Protein AF-A0A2E1AVT0-F1 (afdb_monomer_lite)

Radius of gyration: 15.09 Å; chains: 1; bounding box: 41×35×38 Å

Sequence (133 aa):
MAEALGYSNHQVEEQSNYQGSCWYKVTHPGNFTVNYGISLEKWGDKNIVEDQIKSGLKNEMVDVSISKSGDTYIKRHPVQGFLLLLNTNYENPIKVSYSYLNTSGPKLTDSQKEEQKQNTYKIANYLIDHYKK

pLDDT: mean 87.45, std 7.55, range [53.31, 96.06]

Foldseek 3Di:
DCVLQVHDPVQWDFPDCPPQKTWIWGQDPVRFIKIKIKHWAPQVALVVLVVVVVVQVVDPLWDWDAAPVNFWIWTDDNPAAWIWTRGSVDGITIIIGMDRDDPPDDDDDPVRVVVSVVSSVSNVNCCCVVVVD

Secondary structure (DSSP, 8-state):
-HHHHT--GGGEEEEEEETTEEEEEEE-TTS-EEEEEEEE-----HHHHHHHHHHHHH-TTS-EEE-TTSS-EEEE-SSSSEEEEE-TT-SSPEEEEEE---TTSPPPPHHHHHHHHHHHHHHHHHHHHHH--

Structure (mmCIF, N/CA/C/O backbone):
data_AF-A0A2E1AVT0-F1
#
_entry.id   AF-A0A2E1AVT0-F1
#
loop_
_atom_site.group_PDB
_atom_site.id
_atom_site.type_symbol
_atom_site.label_atom_id
_atom_site.label_alt_id
_atom_site.label_comp_id
_atom_site.label_asym_id
_atom_site.label_entity_id
_atom_site.label_seq_id
_atom_site.pdbx_PDB_ins_code
_atom_site.Cartn_x
_atom_site.Cartn_y
_atom_site.Cartn_z
_atom_site.occupancy
_atom_site.B_iso_or_equiv
_atom_site.auth_seq_id
_atom_site.auth_comp_id
_atom_site.auth_asym_id
_atom_site.auth_atom_id
_atom_site.pdbx_PDB_model_num
ATOM 1 N N . MET A 1 1 ? 0.030 -11.465 -3.751 1.00 89.44 1 MET A N 1
ATOM 2 C CA . MET A 1 1 ? 0.730 -10.386 -4.492 1.00 89.44 1 MET A CA 1
ATOM 3 C C . MET A 1 1 ? 0.574 -10.537 -6.004 1.00 89.44 1 MET A C 1
ATOM 5 O O . MET A 1 1 ? 0.028 -9.628 -6.610 1.00 89.44 1 MET A O 1
ATOM 9 N N . ALA A 1 2 ? 0.984 -11.661 -6.609 1.00 92.12 2 ALA A N 1
ATOM 10 C CA . ALA A 1 2 ? 0.798 -11.903 -8.049 1.00 92.12 2 ALA A CA 1
ATOM 11 C C . ALA A 1 2 ? -0.669 -11.742 -8.493 1.00 92.12 2 ALA A C 1
ATOM 13 O O . ALA A 1 2 ? -0.947 -10.972 -9.405 1.00 92.12 2 ALA A O 1
ATOM 14 N N . GLU A 1 3 ? -1.604 -12.355 -7.760 1.00 93.06 3 GLU A N 1
ATOM 15 C CA . GLU A 1 3 ? -3.049 -12.215 -7.989 1.00 93.06 3 GLU A CA 1
ATOM 16 C C . GLU A 1 3 ? -3.528 -10.757 -7.914 1.00 93.06 3 GLU A C 1
ATOM 18 O O . GLU A 1 3 ? -4.148 -10.264 -8.850 1.00 93.06 3 GLU A O 1
ATOM 23 N N . ALA A 1 4 ? -3.157 -10.034 -6.850 1.00 92.31 4 ALA A N 1
ATOM 24 C CA . ALA A 1 4 ? -3.518 -8.626 -6.659 1.00 92.31 4 ALA A CA 1
ATOM 25 C C . ALA A 1 4 ? -3.080 -7.717 -7.823 1.00 92.31 4 ALA A C 1
ATOM 27 O O . ALA A 1 4 ? -3.711 -6.695 -8.088 1.00 92.31 4 ALA A O 1
ATOM 28 N N . LEU A 1 5 ? -1.989 -8.074 -8.505 1.00 92.75 5 LEU A N 1
ATOM 29 C CA . LEU A 1 5 ? -1.445 -7.326 -9.637 1.00 92.75 5 LEU A CA 1
ATOM 30 C C . LEU A 1 5 ? -1.860 -7.896 -11.001 1.00 92.75 5 LEU A C 1
ATOM 32 O O . LEU A 1 5 ? -1.617 -7.247 -12.017 1.00 92.75 5 LEU A O 1
ATOM 36 N N . GLY A 1 6 ? -2.487 -9.076 -11.041 1.00 92.44 6 GLY A N 1
ATOM 37 C CA . GLY A 1 6 ? -2.747 -9.811 -12.280 1.00 92.44 6 GLY A CA 1
ATOM 38 C C . GLY A 1 6 ? -1.463 -10.252 -12.991 1.00 92.44 6 GLY A C 1
ATOM 39 O O . GLY A 1 6 ? -1.427 -10.307 -14.218 1.00 92.44 6 GLY A O 1
ATOM 40 N N . TYR A 1 7 ? -0.387 -10.495 -12.239 1.00 92.44 7 TYR A N 1
ATOM 41 C CA . TYR A 1 7 ? 0.926 -10.875 -12.767 1.00 92.44 7 TYR A CA 1
ATOM 42 C C . TYR A 1 7 ? 1.154 -12.381 -12.666 1.00 92.44 7 TYR A C 1
ATOM 44 O O . TYR A 1 7 ? 0.516 -13.079 -11.879 1.00 92.44 7 TYR A O 1
ATOM 52 N N . SER A 1 8 ? 2.101 -12.883 -13.458 1.00 89.12 8 SER A N 1
ATOM 53 C CA . SER A 1 8 ? 2.549 -14.270 -13.336 1.00 89.12 8 SER A CA 1
ATOM 54 C C . SER A 1 8 ? 3.388 -14.469 -12.068 1.00 89.12 8 SER A C 1
ATOM 56 O O . SER A 1 8 ? 4.071 -13.552 -11.607 1.00 89.12 8 SER A O 1
ATOM 58 N N . ASN A 1 9 ? 3.399 -15.689 -11.523 1.00 87.44 9 ASN A N 1
ATOM 59 C CA . ASN A 1 9 ? 4.190 -16.007 -10.326 1.00 87.44 9 ASN A CA 1
ATOM 60 C C . ASN A 1 9 ? 5.699 -15.782 -10.527 1.00 87.44 9 ASN A C 1
ATOM 62 O O . ASN A 1 9 ? 6.395 -15.467 -9.574 1.00 87.44 9 ASN A O 1
ATOM 66 N N . HIS A 1 10 ? 6.211 -15.874 -11.758 1.00 89.94 10 HIS A N 1
ATOM 67 C CA . HIS A 1 10 ? 7.625 -15.614 -12.057 1.00 89.94 10 HIS A CA 1
ATOM 68 C C . HIS A 1 10 ? 8.027 -14.140 -11.911 1.00 89.94 10 HIS A C 1
ATOM 70 O O . HIS A 1 10 ? 9.212 -13.835 -11.828 1.00 89.94 10 HIS A O 1
ATOM 76 N N . GLN A 1 11 ? 7.058 -13.224 -11.881 1.00 91.06 11 GLN A N 1
ATOM 77 C CA . GLN A 1 11 ? 7.299 -11.792 -11.698 1.00 91.06 11 GLN A CA 1
ATOM 78 C C . GLN A 1 11 ? 7.286 -11.370 -10.228 1.00 91.06 11 GLN A C 1
ATOM 80 O O . GLN A 1 11 ? 7.515 -10.197 -9.940 1.00 91.06 11 GLN A O 1
ATOM 85 N N . VAL A 1 12 ? 6.976 -12.283 -9.306 1.00 92.88 12 VAL A N 1
ATOM 86 C CA . VAL A 1 12 ? 6.798 -11.978 -7.888 1.00 92.88 12 VAL A CA 1
ATOM 87 C C . VAL A 1 12 ? 7.618 -12.942 -7.049 1.00 92.88 12 VAL A C 1
ATOM 89 O O . VAL A 1 12 ? 7.391 -14.145 -7.054 1.00 92.88 12 VAL A O 1
ATOM 92 N N . GLU A 1 13 ? 8.533 -12.389 -6.269 1.00 93.69 13 GLU A N 1
ATOM 93 C CA . GLU A 1 13 ? 9.388 -13.123 -5.348 1.00 93.69 13 GLU A CA 1
ATOM 94 C C . GLU A 1 13 ? 9.042 -12.697 -3.913 1.00 93.69 13 GLU A C 1
ATOM 96 O O . GLU A 1 13 ? 9.225 -11.537 -3.537 1.00 93.69 13 GLU A O 1
ATOM 101 N N . GLU A 1 14 ? 8.517 -13.611 -3.094 1.00 93.19 14 GLU A N 1
ATOM 102 C CA . GLU A 1 14 ? 8.335 -13.359 -1.659 1.00 93.19 14 GLU A CA 1
ATOM 103 C C . GLU A 1 14 ? 9.704 -13.382 -0.969 1.00 93.19 14 GLU A C 1
ATOM 105 O O . GLU A 1 14 ? 10.414 -14.381 -1.007 1.00 93.19 14 GLU A O 1
ATOM 110 N N . GLN A 1 15 ? 10.094 -12.257 -0.372 1.00 90.69 15 GLN A N 1
ATOM 111 C CA . GLN A 1 15 ? 11.387 -12.096 0.298 1.00 90.69 15 GLN A CA 1
ATOM 112 C C . GLN A 1 15 ? 11.315 -12.489 1.773 1.00 90.69 15 GLN A C 1
ATOM 114 O O . GLN A 1 15 ? 12.275 -13.017 2.327 1.00 90.69 15 GLN A O 1
ATOM 119 N N . SER A 1 16 ? 10.202 -12.176 2.441 1.00 87.56 16 SER A N 1
ATOM 120 C CA . SER A 1 16 ? 10.003 -12.525 3.848 1.00 87.56 16 SER A CA 1
ATOM 121 C C . SER A 1 16 ? 8.538 -12.425 4.260 1.00 87.56 16 SER A C 1
ATOM 123 O O . SER A 1 16 ? 7.775 -11.638 3.699 1.00 87.56 16 SER A O 1
ATOM 125 N N . ASN A 1 17 ? 8.188 -13.181 5.298 1.00 82.94 17 ASN A N 1
ATOM 126 C CA . ASN A 1 17 ? 6.906 -13.116 5.991 1.00 82.94 17 ASN A CA 1
ATOM 127 C C . ASN A 1 17 ? 7.135 -13.277 7.502 1.00 82.94 17 ASN A C 1
ATOM 129 O O . ASN A 1 17 ? 6.798 -14.291 8.113 1.00 82.94 17 ASN A O 1
ATOM 133 N N . TYR A 1 18 ? 7.820 -12.302 8.099 1.00 74.38 18 TYR A N 1
ATOM 134 C CA . TYR A 1 18 ? 8.238 -12.361 9.498 1.00 74.38 18 TYR A CA 1
ATOM 135 C C . TYR A 1 18 ? 7.455 -11.355 10.344 1.00 74.38 18 TYR A C 1
ATOM 137 O O . TYR A 1 18 ? 7.308 -10.193 9.969 1.00 74.38 18 TYR A O 1
ATOM 145 N N . GLN A 1 19 ? 6.947 -11.807 11.496 1.00 71.69 19 GLN A N 1
ATOM 146 C CA . GLN A 1 19 ? 6.229 -10.984 12.486 1.00 71.69 19 GLN A CA 1
ATOM 147 C C . GLN A 1 19 ? 5.102 -10.105 11.904 1.00 71.69 19 GLN A C 1
ATOM 149 O O . GLN A 1 19 ? 4.926 -8.953 12.299 1.00 71.69 19 GLN A O 1
ATOM 154 N N . GLY A 1 20 ? 4.322 -10.643 10.962 1.00 75.00 20 GLY A N 1
ATOM 155 C CA . GLY A 1 20 ? 3.196 -9.918 10.361 1.00 75.00 20 GLY A CA 1
ATOM 156 C C . GLY A 1 20 ? 3.609 -8.828 9.368 1.00 75.00 20 GLY A C 1
ATOM 157 O O . GLY A 1 20 ? 2.789 -7.977 9.028 1.00 75.00 20 GLY A O 1
ATOM 158 N N . SER A 1 21 ? 4.865 -8.846 8.910 1.00 86.44 21 SER A N 1
ATOM 159 C CA . SER A 1 21 ? 5.349 -8.043 7.788 1.00 86.44 21 SER A CA 1
ATOM 160 C C . SER A 1 21 ? 5.700 -8.953 6.616 1.00 86.44 21 SER A C 1
ATOM 162 O O . SER A 1 21 ? 6.606 -9.782 6.712 1.00 86.44 21 SER A O 1
ATOM 164 N N . CYS A 1 22 ? 4.982 -8.788 5.510 1.00 93.00 22 CYS A N 1
ATOM 165 C CA . CYS A 1 22 ? 5.229 -9.497 4.261 1.00 93.00 22 CYS A CA 1
ATOM 166 C C . CYS A 1 22 ? 5.983 -8.586 3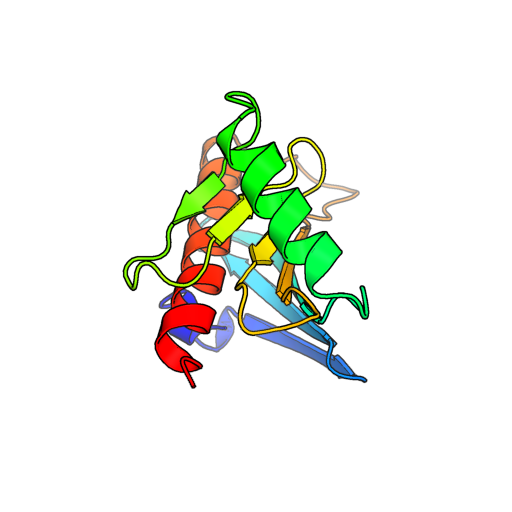.293 1.00 93.00 22 CYS A C 1
ATOM 168 O O . CYS A 1 22 ? 5.525 -7.476 3.020 1.00 93.00 22 CYS A O 1
ATOM 170 N N . TRP A 1 23 ? 7.088 -9.062 2.729 1.00 94.25 23 TRP A N 1
ATOM 171 C CA . TRP A 1 23 ? 7.864 -8.336 1.727 1.00 94.25 23 TRP A CA 1
ATOM 172 C C . TRP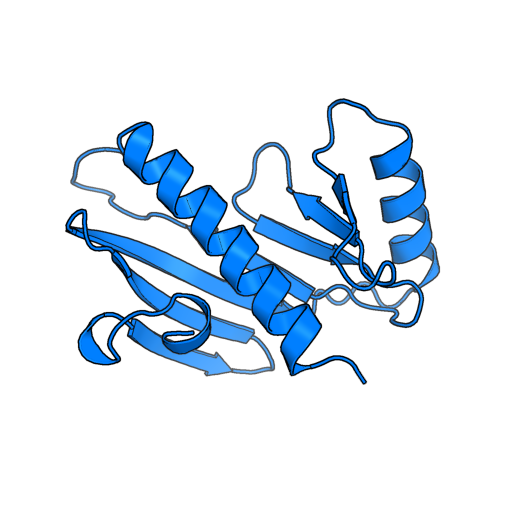 A 1 23 ? 7.919 -9.110 0.420 1.00 94.25 23 TRP A C 1
ATOM 174 O O . TRP A 1 23 ? 8.238 -10.296 0.401 1.00 94.25 23 TRP A O 1
ATOM 184 N N . TYR A 1 24 ? 7.659 -8.409 -0.676 1.00 94.94 24 TYR A N 1
ATOM 185 C CA . TYR A 1 24 ? 7.639 -8.959 -2.022 1.00 94.94 24 TYR A CA 1
ATOM 186 C C . TYR A 1 24 ? 8.493 -8.101 -2.937 1.00 94.94 24 TYR A C 1
ATOM 188 O O . TYR A 1 24 ? 8.357 -6.878 -2.961 1.00 94.94 24 TYR A O 1
ATOM 196 N N . LYS A 1 25 ? 9.322 -8.746 -3.740 1.00 94.19 25 LYS A N 1
ATOM 197 C CA . LYS A 1 25 ? 10.048 -8.131 -4.841 1.00 94.19 25 LYS A CA 1
ATOM 198 C C . LYS A 1 25 ? 9.293 -8.440 -6.129 1.00 94.19 25 LYS A C 1
ATOM 200 O O . LYS A 1 25 ? 9.022 -9.600 -6.425 1.00 94.19 25 LYS A O 1
ATOM 205 N N . VAL A 1 26 ? 8.903 -7.405 -6.866 1.00 94.31 26 VAL A N 1
ATOM 206 C CA . VAL A 1 26 ? 8.036 -7.532 -8.045 1.00 94.31 26 VAL A CA 1
ATOM 207 C C . VAL A 1 26 ? 8.713 -6.927 -9.263 1.00 94.31 26 VAL A C 1
ATOM 209 O O . VAL A 1 26 ? 9.060 -5.747 -9.250 1.00 94.31 26 VAL A O 1
ATOM 212 N N . THR A 1 27 ? 8.872 -7.718 -10.323 1.00 93.12 27 THR A N 1
ATOM 213 C CA . THR A 1 27 ? 9.392 -7.270 -11.619 1.00 93.12 27 THR A CA 1
ATOM 214 C C . THR A 1 27 ? 8.238 -6.929 -12.562 1.00 93.12 27 THR A C 1
ATOM 216 O O . THR A 1 27 ? 7.470 -7.787 -13.000 1.00 93.12 27 THR A O 1
ATOM 219 N N . HIS A 1 28 ? 8.120 -5.644 -12.878 1.00 89.75 28 HIS A N 1
ATOM 220 C CA . HIS A 1 28 ? 7.049 -5.080 -13.692 1.00 89.75 28 HIS A CA 1
ATOM 221 C C . HIS A 1 28 ? 7.286 -5.293 -15.198 1.00 89.75 28 HIS A C 1
ATOM 223 O O . HIS A 1 28 ? 8.439 -5.447 -15.611 1.00 89.75 28 HIS A O 1
ATOM 229 N N . PRO A 1 29 ? 6.236 -5.232 -16.046 1.00 86.69 29 PRO A N 1
ATOM 230 C CA . PRO A 1 29 ? 6.363 -5.352 -17.504 1.00 86.69 29 PRO A CA 1
ATOM 231 C C . PRO A 1 29 ? 7.365 -4.370 -18.131 1.00 86.69 29 PRO A C 1
ATOM 233 O O . PRO A 1 29 ? 8.050 -4.717 -19.087 1.00 86.69 29 PRO A O 1
ATOM 236 N N . GLY A 1 30 ? 7.522 -3.173 -17.551 1.00 82.75 30 GLY A N 1
ATOM 237 C CA . GLY A 1 30 ? 8.547 -2.192 -17.934 1.00 82.75 30 GLY A CA 1
ATOM 238 C C . GLY A 1 30 ? 9.979 -2.532 -17.490 1.00 82.75 30 GLY A C 1
ATOM 239 O O . GLY A 1 30 ? 10.818 -1.633 -17.446 1.00 82.75 30 GLY A O 1
ATOM 240 N N . ASN A 1 31 ? 10.240 -3.784 -17.100 1.00 84.88 31 ASN A N 1
ATOM 241 C CA . ASN A 1 31 ? 11.516 -4.326 -16.629 1.00 84.88 31 ASN A CA 1
ATOM 242 C C . ASN A 1 31 ? 12.177 -3.519 -15.495 1.00 84.88 31 ASN A C 1
ATOM 244 O O . ASN A 1 31 ? 13.391 -3.322 -15.460 1.00 84.88 31 ASN A O 1
ATOM 248 N N . PHE A 1 32 ? 11.369 -3.041 -14.551 1.00 89.56 32 PHE A N 1
ATOM 249 C CA . PHE A 1 32 ? 11.847 -2.437 -13.310 1.00 89.56 32 PHE A CA 1
ATOM 250 C C . PHE A 1 32 ? 11.323 -3.236 -12.123 1.00 89.56 32 PHE A C 1
ATOM 252 O O . PHE A 1 32 ? 10.253 -3.840 -12.187 1.00 89.56 32 PHE A O 1
ATOM 259 N N . THR A 1 33 ? 12.098 -3.259 -11.042 1.00 91.81 33 THR A N 1
ATOM 260 C CA . THR A 1 33 ? 11.768 -4.052 -9.858 1.00 91.81 33 THR A CA 1
ATOM 261 C C . THR A 1 33 ? 11.434 -3.153 -8.680 1.00 91.81 33 THR A C 1
ATOM 263 O O . THR A 1 33 ? 12.213 -2.267 -8.335 1.00 91.81 33 THR A O 1
ATOM 266 N N . VAL A 1 34 ? 10.283 -3.389 -8.055 1.00 93.62 34 VAL A N 1
ATOM 267 C CA . VAL A 1 34 ? 9.809 -2.664 -6.872 1.00 93.62 34 VAL A CA 1
ATOM 268 C C . VAL A 1 34 ? 9.702 -3.634 -5.704 1.00 93.62 34 VAL A C 1
ATOM 270 O O . VAL A 1 34 ? 9.211 -4.750 -5.859 1.00 93.62 34 VAL A O 1
ATOM 273 N N . ASN A 1 35 ? 10.139 -3.195 -4.527 1.00 94.00 35 ASN A N 1
ATOM 274 C CA . ASN A 1 35 ? 9.895 -3.908 -3.281 1.00 94.00 35 ASN A CA 1
ATOM 275 C C . ASN A 1 35 ? 8.625 -3.363 -2.637 1.00 94.00 35 ASN A C 1
ATOM 277 O O . ASN A 1 35 ? 8.548 -2.170 -2.342 1.00 94.00 35 ASN A O 1
ATOM 281 N N . TYR A 1 36 ? 7.660 -4.240 -2.400 1.00 95.62 36 TYR A N 1
ATOM 282 C CA . TYR A 1 36 ? 6.423 -3.953 -1.694 1.00 95.62 36 TYR A CA 1
ATOM 283 C C . TYR A 1 36 ? 6.459 -4.589 -0.306 1.00 95.62 36 TYR A C 1
ATOM 285 O O . TYR A 1 36 ? 6.785 -5.766 -0.175 1.00 95.62 36 TYR A O 1
ATOM 293 N N . GLY A 1 37 ? 6.100 -3.821 0.718 1.00 94.81 37 GLY A N 1
ATOM 294 C CA . GLY A 1 37 ? 5.978 -4.287 2.097 1.00 94.81 37 GLY A CA 1
ATOM 295 C C . GLY A 1 37 ? 4.553 -4.106 2.597 1.00 94.81 37 GLY A C 1
ATOM 296 O O . GLY A 1 37 ? 4.010 -3.009 2.477 1.00 94.81 37 GLY A O 1
ATOM 297 N N . ILE A 1 38 ? 3.960 -5.151 3.163 1.00 95.56 38 ILE A N 1
ATOM 298 C CA . ILE A 1 38 ? 2.638 -5.121 3.794 1.00 95.56 38 ILE A CA 1
ATOM 299 C C . ILE A 1 38 ? 2.832 -5.426 5.273 1.00 95.56 38 ILE A C 1
ATOM 301 O O . ILE A 1 38 ? 3.320 -6.502 5.614 1.00 95.56 38 ILE A O 1
ATOM 305 N N . SER A 1 39 ? 2.463 -4.493 6.143 1.00 94.12 39 SER A N 1
ATOM 306 C CA . SER A 1 39 ? 2.652 -4.633 7.588 1.00 94.12 39 SER A CA 1
ATOM 307 C C . SER A 1 39 ? 1.514 -3.997 8.374 1.00 94.12 39 SER A C 1
ATOM 309 O O . SER A 1 39 ? 0.866 -3.060 7.908 1.00 94.12 39 SER A O 1
ATOM 311 N N . LEU A 1 40 ? 1.298 -4.478 9.597 1.00 92.19 40 LEU A N 1
ATOM 312 C CA . LEU A 1 40 ? 0.428 -3.822 10.568 1.00 92.19 40 LEU A CA 1
ATOM 313 C C . LEU A 1 40 ? 1.200 -2.706 11.286 1.00 92.19 40 LEU A C 1
ATOM 315 O O . LEU A 1 40 ? 2.230 -2.966 11.910 1.00 92.19 40 LEU A O 1
ATOM 319 N N . GLU A 1 41 ? 0.708 -1.473 11.225 1.00 91.25 41 GLU A N 1
ATOM 320 C CA . GLU A 1 41 ? 1.271 -0.351 11.979 1.00 91.25 41 GLU A CA 1
ATOM 321 C C . GLU A 1 41 ? 0.677 -0.336 13.389 1.00 91.25 41 GLU A C 1
ATOM 323 O O . GLU A 1 41 ? -0.530 -0.195 13.570 1.00 91.25 41 GLU A O 1
ATOM 328 N N . LYS A 1 42 ? 1.529 -0.512 14.402 1.00 89.88 42 LYS A N 1
ATOM 329 C CA . LYS A 1 42 ? 1.113 -0.641 15.805 1.00 89.88 42 LYS A CA 1
ATOM 330 C C . LYS A 1 42 ? 0.875 0.729 16.431 1.00 89.88 42 LYS A C 1
ATOM 332 O O . LYS A 1 42 ? 1.755 1.264 17.099 1.00 89.88 42 LYS A O 1
ATOM 337 N N . TRP A 1 43 ? -0.297 1.300 16.191 1.00 90.94 43 TRP A N 1
ATOM 338 C CA . TRP A 1 43 ? -0.724 2.539 16.842 1.00 90.94 43 TRP A CA 1
ATOM 339 C C . TRP A 1 43 ? -1.341 2.266 18.211 1.00 90.94 43 TRP A C 1
ATOM 341 O O . TRP A 1 43 ? -1.086 3.017 19.145 1.00 90.94 43 TRP A O 1
ATOM 351 N N . GLY A 1 44 ? -2.089 1.166 18.348 1.00 82.31 44 GLY A N 1
ATOM 352 C CA . GLY A 1 44 ? -2.662 0.722 19.621 1.00 82.31 44 GLY A CA 1
ATOM 353 C C . GLY A 1 44 ? -3.768 1.624 20.174 1.00 82.31 44 GLY A C 1
ATOM 354 O O . GLY A 1 44 ? -4.154 1.457 21.325 1.00 82.31 44 GLY A O 1
ATOM 355 N N . ASP A 1 45 ? -4.266 2.572 19.377 1.00 87.06 45 ASP A N 1
ATOM 356 C CA . ASP A 1 45 ? -5.375 3.451 19.742 1.00 87.06 45 ASP A CA 1
ATOM 357 C C . ASP A 1 45 ? -6.205 3.797 18.498 1.00 87.06 45 ASP A C 1
ATOM 359 O O . ASP A 1 45 ? -5.757 4.483 17.573 1.00 87.06 45 ASP A O 1
ATOM 363 N N . LYS A 1 46 ? -7.456 3.334 18.502 1.00 86.88 46 LYS A N 1
ATOM 364 C CA . LYS A 1 46 ? -8.442 3.600 17.450 1.00 86.88 46 LYS A CA 1
ATOM 365 C C . LYS A 1 46 ? -8.723 5.096 17.262 1.00 86.88 46 LYS A C 1
ATOM 367 O O . LYS A 1 46 ? -9.010 5.508 16.138 1.00 86.88 46 LYS A O 1
ATOM 372 N N . ASN A 1 47 ? -8.595 5.924 18.299 1.00 90.94 47 ASN A N 1
ATOM 373 C CA . ASN A 1 47 ? -8.802 7.368 18.169 1.00 90.94 47 ASN A CA 1
ATOM 374 C C . ASN A 1 47 ? -7.785 7.994 17.206 1.00 90.94 47 ASN A C 1
ATOM 376 O O . ASN A 1 47 ? -8.136 8.883 16.433 1.00 90.94 47 ASN A O 1
ATOM 380 N N . ILE A 1 48 ? -6.556 7.465 17.162 1.00 91.06 48 ILE A N 1
ATOM 381 C CA . ILE A 1 48 ? -5.536 7.913 16.207 1.00 91.06 48 ILE A CA 1
ATOM 382 C C . ILE A 1 48 ? -5.988 7.608 14.772 1.00 91.06 48 ILE A C 1
ATOM 384 O O . ILE A 1 48 ? -5.823 8.443 13.883 1.00 91.06 48 ILE A O 1
ATOM 388 N N . VAL A 1 49 ? -6.602 6.445 14.528 1.00 90.50 49 VAL A N 1
ATOM 389 C CA . VAL A 1 49 ? -7.156 6.091 13.208 1.00 90.50 49 VAL A CA 1
ATOM 390 C C . VAL A 1 49 ? -8.248 7.078 12.797 1.00 90.50 49 VAL A C 1
ATOM 392 O O . VAL A 1 49 ? -8.198 7.623 11.692 1.00 90.50 49 VAL A O 1
ATOM 395 N N . GLU A 1 50 ? -9.195 7.362 13.689 1.00 90.31 50 GLU A N 1
ATOM 396 C CA . GLU A 1 50 ? -10.271 8.322 13.425 1.00 90.31 50 GLU A CA 1
ATOM 397 C C . GLU A 1 50 ? -9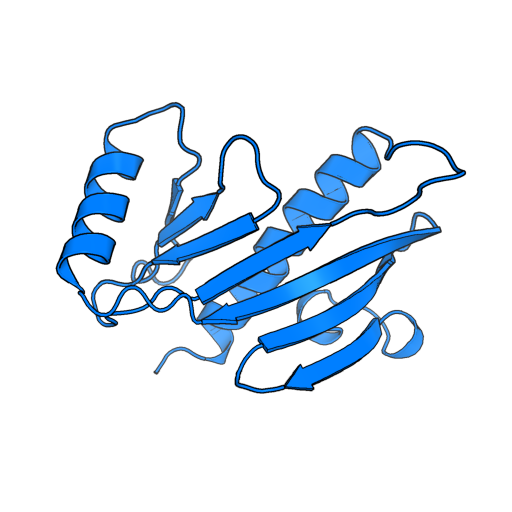.749 9.736 13.160 1.00 90.31 50 GLU A C 1
ATOM 399 O O . GLU A 1 50 ? -10.207 10.404 12.228 1.00 90.31 50 GLU A O 1
ATOM 404 N N . ASP A 1 51 ? -8.774 10.195 13.940 1.00 90.00 51 ASP A N 1
ATOM 405 C CA . ASP A 1 51 ? -8.181 1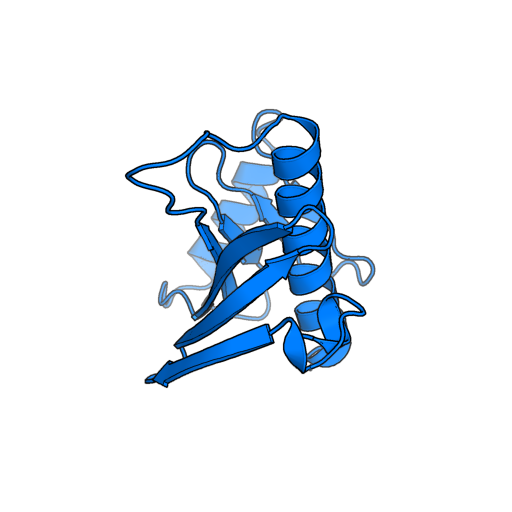1.519 13.781 1.00 90.00 51 ASP A CA 1
ATOM 406 C C . ASP A 1 51 ? -7.418 11.643 12.462 1.00 90.00 51 ASP A C 1
ATOM 408 O O . ASP A 1 51 ? -7.495 12.673 11.788 1.00 90.00 51 ASP A O 1
ATOM 412 N N . GLN A 1 52 ? -6.735 10.580 12.033 1.00 89.06 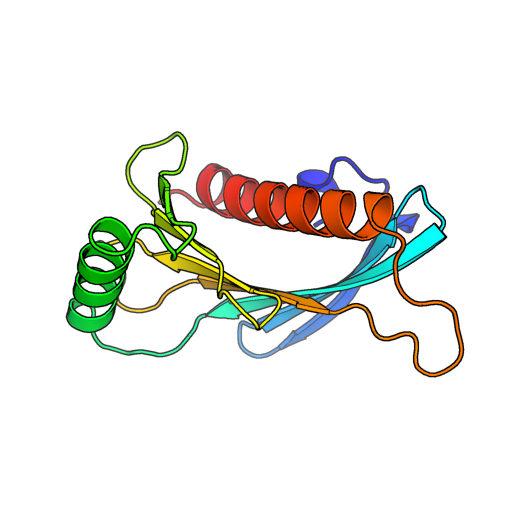52 GLN A N 1
ATOM 413 C CA . GLN A 1 52 ? -6.050 10.549 10.741 1.00 89.06 52 GLN A CA 1
ATOM 414 C C . GLN A 1 52 ? -7.029 10.591 9.565 1.00 89.06 52 GLN A C 1
ATOM 416 O O . GLN A 1 52 ? -6.736 11.270 8.575 1.00 89.06 52 GLN A O 1
ATOM 421 N N . ILE A 1 53 ? -8.187 9.933 9.685 1.00 87.81 53 ILE A N 1
ATOM 422 C CA . ILE A 1 53 ? -9.280 10.019 8.706 1.00 87.81 53 ILE A CA 1
ATOM 423 C C . ILE A 1 53 ? -9.835 11.449 8.670 1.00 87.81 53 ILE A C 1
ATOM 425 O O . ILE A 1 53 ? -9.842 12.079 7.612 1.00 87.81 53 ILE A O 1
ATOM 429 N N . LYS A 1 54 ? -10.234 12.004 9.824 1.00 87.94 54 LYS A N 1
ATOM 430 C CA . LYS A 1 54 ? -10.801 13.362 9.932 1.00 87.94 54 LYS A CA 1
ATOM 431 C C . LYS A 1 54 ? -9.837 14.429 9.409 1.00 87.94 54 LYS A C 1
ATOM 433 O O . LYS A 1 54 ? -10.263 15.357 8.729 1.00 87.94 54 LYS A O 1
ATOM 438 N N . SER A 1 55 ? -8.550 14.308 9.729 1.00 85.06 55 SER A N 1
ATOM 439 C CA . SER A 1 55 ? -7.501 15.224 9.270 1.00 85.06 55 SER A CA 1
ATOM 440 C C . SER A 1 55 ? -7.280 15.120 7.761 1.00 85.06 55 SER A C 1
ATOM 442 O O . SER A 1 55 ? -7.217 16.138 7.077 1.00 85.06 55 SER A O 1
ATOM 444 N N . GLY A 1 56 ? -7.234 13.895 7.228 1.00 81.06 56 GLY A N 1
ATOM 445 C CA . GLY A 1 56 ? -7.085 13.662 5.795 1.00 81.06 56 GLY A CA 1
ATOM 446 C C . GLY A 1 56 ? -8.244 14.231 4.974 1.00 81.06 56 GLY A C 1
ATOM 447 O O . GLY A 1 56 ? -8.003 14.903 3.983 1.00 81.06 56 GLY A O 1
ATOM 448 N N . LEU A 1 57 ? -9.487 14.063 5.435 1.00 80.00 57 LEU A N 1
ATOM 449 C CA . LEU A 1 57 ? -10.674 14.616 4.766 1.00 80.00 57 LEU A CA 1
ATOM 450 C C . LEU A 1 57 ? -10.739 16.152 4.776 1.00 80.00 57 LEU A C 1
ATOM 452 O O . LEU A 1 57 ? -11.417 16.739 3.939 1.00 80.00 57 LEU A O 1
ATOM 456 N N . LYS A 1 58 ? -10.065 16.812 5.725 1.00 82.00 58 LYS A N 1
ATOM 457 C CA . LYS A 1 58 ? -10.020 18.281 5.829 1.00 82.00 58 LYS A CA 1
ATOM 458 C C . LYS A 1 58 ? -8.876 18.910 5.039 1.00 82.00 58 LYS A C 1
ATOM 460 O O . LYS A 1 58 ? -8.855 20.128 4.887 1.00 82.00 58 LYS A O 1
ATOM 465 N N . ASN A 1 59 ? -7.902 18.116 4.601 1.00 75.69 59 ASN A N 1
ATOM 466 C CA . ASN A 1 59 ? -6.699 18.613 3.955 1.00 75.69 59 ASN A CA 1
ATOM 467 C C . ASN A 1 59 ? -6.659 18.153 2.497 1.00 75.69 59 ASN A C 1
ATOM 469 O O . ASN A 1 59 ? -6.286 17.020 2.213 1.00 75.69 59 ASN A O 1
ATOM 473 N N . GLU A 1 60 ? -6.972 19.066 1.578 1.00 67.62 60 GLU A N 1
ATOM 474 C CA . GLU A 1 60 ? -6.960 18.812 0.130 1.00 67.62 60 GLU A CA 1
ATOM 475 C C . GLU A 1 60 ? -5.586 18.369 -0.406 1.00 67.62 60 GLU A C 1
ATOM 477 O O . GLU A 1 60 ? -5.503 17.759 -1.468 1.00 67.62 60 GLU A O 1
ATOM 482 N N . MET A 1 61 ? -4.495 18.631 0.327 1.00 65.88 61 MET A N 1
ATOM 483 C CA . MET A 1 61 ? -3.149 18.173 -0.042 1.00 65.88 61 MET A CA 1
ATOM 484 C C . MET A 1 61 ? -2.886 16.706 0.327 1.00 65.88 61 MET A C 1
ATOM 486 O O . MET A 1 61 ? -1.843 16.157 -0.036 1.00 65.88 61 MET A O 1
ATOM 490 N N . VAL A 1 62 ? -3.788 16.067 1.076 1.00 70.94 62 VAL A N 1
ATOM 491 C CA . VAL A 1 62 ? -3.682 14.658 1.451 1.00 70.94 62 VAL A CA 1
ATOM 492 C C . VAL A 1 62 ? -4.567 13.844 0.519 1.00 70.94 62 VAL A C 1
ATOM 494 O O . VAL A 1 62 ? -5.788 13.938 0.549 1.00 70.94 62 VAL A O 1
ATOM 497 N N . ASP A 1 63 ? -3.932 12.996 -0.283 1.00 76.19 63 ASP A N 1
ATOM 498 C CA . ASP A 1 63 ? -4.621 12.030 -1.136 1.00 76.19 63 ASP A CA 1
ATOM 499 C C . ASP A 1 63 ? -5.263 10.947 -0.249 1.00 76.19 63 ASP A C 1
ATOM 501 O O . ASP A 1 63 ? -4.601 10.004 0.205 1.00 76.19 63 ASP A O 1
ATOM 505 N N . VAL A 1 64 ? -6.545 11.157 0.070 1.00 80.88 64 VAL A N 1
ATOM 506 C CA . VAL A 1 64 ? -7.419 10.205 0.756 1.00 80.88 64 VAL A CA 1
ATOM 507 C C . VAL A 1 64 ? -8.516 9.780 -0.204 1.00 80.88 64 VAL A C 1
ATOM 509 O O . VAL A 1 64 ? -9.294 10.598 -0.686 1.00 80.88 64 VAL A O 1
ATOM 512 N N . SER A 1 65 ? -8.614 8.478 -0.428 1.00 83.19 65 SER A N 1
ATOM 513 C CA . SER A 1 65 ? -9.724 7.870 -1.156 1.00 83.19 65 SER A CA 1
ATOM 514 C C . SER A 1 65 ? -10.480 6.911 -0.251 1.00 83.19 65 SER A C 1
ATOM 516 O O . SER A 1 65 ? -9.930 6.368 0.706 1.00 83.19 65 SER A O 1
ATOM 518 N N . ILE A 1 66 ? -11.759 6.711 -0.541 1.00 83.62 66 ILE A N 1
ATOM 519 C CA . ILE A 1 66 ? -12.568 5.701 0.132 1.00 83.62 66 ILE A CA 1
ATOM 520 C C . ILE A 1 66 ? -12.586 4.468 -0.770 1.00 83.62 66 ILE A C 1
ATOM 522 O O . ILE A 1 66 ? -12.780 4.572 -1.982 1.00 83.62 66 ILE A O 1
ATOM 526 N N . SER A 1 67 ? -12.340 3.300 -0.181 1.00 80.94 67 SER A N 1
ATOM 527 C CA . SER A 1 67 ? -12.475 2.015 -0.868 1.00 80.94 67 SER A CA 1
ATOM 528 C C . SER A 1 67 ? -13.891 1.812 -1.408 1.00 80.94 67 SER A C 1
ATOM 530 O O . SER A 1 67 ? -14.852 2.409 -0.926 1.00 80.94 67 SER A O 1
ATOM 532 N N . LYS A 1 68 ? -14.054 0.925 -2.395 1.00 73.00 68 LYS A N 1
ATOM 533 C CA . LYS A 1 68 ? -15.362 0.689 -3.032 1.00 73.00 68 LYS A CA 1
ATOM 534 C C . LYS A 1 68 ? -16.462 0.245 -2.060 1.00 73.00 68 LYS A C 1
ATOM 536 O O . LYS A 1 68 ? -17.629 0.488 -2.335 1.00 73.00 68 LYS A O 1
ATOM 541 N N . SER A 1 69 ? -16.112 -0.398 -0.945 1.00 73.06 69 SER A N 1
ATOM 542 C CA . SER A 1 69 ? -17.062 -0.769 0.118 1.00 73.06 69 SER A CA 1
ATOM 543 C C . SER A 1 69 ? -17.546 0.395 0.967 1.00 73.06 69 SER A C 1
ATOM 545 O O . SER A 1 69 ? -18.551 0.243 1.651 1.00 73.06 69 SER A O 1
ATOM 547 N N . GLY A 1 70 ? -16.832 1.520 0.983 1.00 79.75 70 GLY A N 1
ATOM 548 C CA . GLY A 1 70 ? -17.168 2.656 1.839 1.00 79.75 70 GLY A CA 1
ATOM 549 C C . GLY A 1 70 ? -16.640 2.576 3.278 1.00 79.75 70 GLY A C 1
ATOM 550 O O . GLY A 1 70 ? -16.820 3.529 4.026 1.00 79.75 70 GLY A O 1
ATOM 551 N N . ASP A 1 71 ? -15.991 1.481 3.681 1.00 84.69 71 ASP A N 1
ATOM 552 C CA . ASP A 1 71 ? -15.618 1.196 5.079 1.00 84.69 71 ASP A CA 1
ATOM 553 C C . ASP A 1 71 ? -14.142 1.465 5.415 1.00 84.69 71 ASP A C 1
ATOM 555 O O . ASP A 1 71 ? -13.782 1.669 6.575 1.00 84.69 71 ASP A O 1
ATOM 559 N N . THR A 1 72 ? -13.280 1.481 4.400 1.00 90.62 72 THR A N 1
ATOM 560 C CA . THR A 1 72 ? -11.837 1.668 4.558 1.00 90.62 72 THR A CA 1
ATOM 561 C C . THR A 1 72 ? -11.369 2.884 3.771 1.00 90.62 72 THR A C 1
ATOM 563 O O . THR A 1 72 ? -11.622 2.988 2.568 1.00 90.62 72 THR A O 1
ATOM 566 N N . TYR A 1 73 ? -10.652 3.780 4.442 1.00 91.31 73 TYR A N 1
ATOM 567 C CA . TYR A 1 73 ? -9.987 4.939 3.860 1.00 91.31 73 TYR A CA 1
ATOM 568 C C . TYR A 1 73 ? -8.559 4.565 3.468 1.00 91.31 73 TYR A C 1
ATOM 570 O O . TYR A 1 73 ? -7.809 4.003 4.262 1.00 91.31 73 TYR A O 1
ATOM 578 N N . ILE A 1 74 ? -8.164 4.903 2.249 1.00 92.69 74 ILE A N 1
ATOM 579 C CA . ILE A 1 74 ? -6.813 4.719 1.733 1.00 92.69 74 ILE A CA 1
ATOM 580 C C . ILE A 1 74 ? -6.148 6.089 1.727 1.00 92.69 74 ILE A C 1
ATOM 582 O O . ILE A 1 74 ? -6.500 6.952 0.924 1.00 92.69 74 ILE A O 1
ATOM 586 N N . LYS A 1 75 ? -5.192 6.291 2.632 1.00 91.62 75 LYS A N 1
ATOM 587 C CA . LYS A 1 75 ? -4.414 7.526 2.744 1.00 91.62 75 LYS A CA 1
ATOM 588 C C . LYS A 1 75 ? -3.018 7.310 2.190 1.00 91.62 75 LYS A C 1
ATOM 590 O O . LYS A 1 75 ? -2.271 6.475 2.699 1.00 91.62 75 LYS A O 1
ATOM 595 N N . ARG A 1 76 ? -2.623 8.103 1.201 1.00 89.50 76 ARG A N 1
ATOM 596 C CA . ARG A 1 76 ? -1.247 8.121 0.706 1.00 89.50 76 ARG A CA 1
ATOM 597 C C . ARG A 1 76 ? -0.395 9.085 1.519 1.00 89.50 76 ARG A C 1
ATOM 599 O O . ARG A 1 76 ? -0.804 10.207 1.813 1.00 89.50 76 ARG A O 1
ATOM 606 N N . HIS A 1 77 ? 0.820 8.669 1.858 1.00 86.75 77 HIS A N 1
ATOM 607 C CA . HIS A 1 77 ? 1.776 9.595 2.445 1.00 86.75 77 HIS A CA 1
ATOM 608 C C . HIS A 1 77 ? 2.324 10.546 1.357 1.00 86.75 77 HIS A C 1
ATOM 610 O O . HIS A 1 77 ? 2.729 10.078 0.293 1.00 86.75 77 HIS A O 1
ATOM 616 N N . PRO A 1 78 ? 2.381 11.872 1.591 1.00 76.06 78 PRO A N 1
ATOM 617 C CA . PRO A 1 78 ? 2.719 12.846 0.545 1.00 76.06 78 PRO A CA 1
ATOM 618 C C . PRO A 1 78 ? 4.156 12.713 0.018 1.00 76.06 78 PRO A C 1
ATOM 620 O O . PRO A 1 78 ? 4.409 12.946 -1.159 1.00 76.06 78 PRO A O 1
ATOM 623 N N . VAL A 1 79 ? 5.096 12.333 0.890 1.00 77.25 79 VAL A N 1
ATOM 624 C CA . VAL A 1 79 ? 6.534 12.244 0.558 1.00 77.25 79 VAL A CA 1
ATOM 625 C C . VAL A 1 79 ? 7.049 10.801 0.489 1.00 77.25 79 VAL A C 1
ATOM 627 O O . VAL A 1 79 ? 7.745 10.424 -0.447 1.00 77.25 79 VAL A O 1
ATOM 630 N N . GLN A 1 80 ? 6.731 9.985 1.493 1.00 82.56 80 GLN A N 1
ATOM 631 C CA . GLN A 1 80 ? 7.144 8.587 1.582 1.00 82.56 80 GLN A CA 1
ATOM 632 C C . GLN A 1 80 ? 6.288 7.668 0.698 1.00 82.56 80 GLN A C 1
ATOM 634 O O . GLN A 1 80 ? 5.090 7.881 0.521 1.00 82.56 80 GLN A O 1
ATOM 639 N N . GLY A 1 81 ? 6.907 6.611 0.172 1.00 88.44 81 GLY A N 1
ATOM 640 C CA . GLY A 1 81 ? 6.247 5.623 -0.677 1.00 88.44 81 GLY A CA 1
ATOM 641 C C . GLY A 1 81 ? 5.416 4.624 0.121 1.00 88.44 81 GLY A C 1
ATOM 642 O O . GLY A 1 81 ? 5.811 3.471 0.251 1.00 88.44 81 GLY A O 1
ATOM 643 N N . PHE A 1 82 ? 4.284 5.043 0.689 1.00 93.12 82 PHE A N 1
ATOM 644 C CA . PHE A 1 82 ? 3.328 4.105 1.279 1.00 93.12 82 PHE A CA 1
ATOM 645 C C . PHE A 1 82 ? 1.880 4.602 1.267 1.00 93.12 82 PHE A C 1
ATOM 647 O O . PHE A 1 82 ? 1.606 5.804 1.208 1.00 93.12 82 PHE A O 1
ATOM 654 N N . LEU A 1 83 ? 0.964 3.640 1.363 1.00 94.50 83 LEU A N 1
ATOM 655 C CA . LEU A 1 83 ? -0.450 3.833 1.664 1.00 94.50 83 LEU A CA 1
ATOM 656 C C . LEU A 1 83 ? -0.753 3.311 3.073 1.00 94.50 83 LEU A C 1
ATOM 658 O O . LEU A 1 83 ? -0.168 2.315 3.499 1.00 94.50 83 LEU A O 1
ATOM 662 N N . LEU A 1 84 ? -1.681 3.964 3.767 1.00 94.50 84 LEU A N 1
ATOM 663 C CA . LEU A 1 84 ? -2.322 3.469 4.983 1.00 94.50 84 LEU A CA 1
ATOM 664 C C . LEU A 1 84 ? -3.773 3.126 4.679 1.00 94.50 84 LEU A C 1
ATOM 666 O O . LEU A 1 84 ? -4.495 3.940 4.105 1.00 94.50 84 LEU A O 1
ATOM 670 N N . LEU A 1 85 ? -4.186 1.939 5.098 1.00 94.25 85 LEU A N 1
ATOM 671 C CA . LEU A 1 85 ? -5.565 1.482 5.078 1.00 94.25 85 LEU A CA 1
ATOM 672 C C . LEU A 1 85 ? -6.122 1.712 6.483 1.00 94.25 85 LEU A C 1
ATOM 674 O O . LEU A 1 85 ? -5.736 1.035 7.436 1.00 94.25 85 LEU A O 1
ATOM 678 N N . LEU A 1 86 ? -6.977 2.720 6.599 1.00 93.00 86 LEU A N 1
ATOM 679 C CA . LEU A 1 86 ? -7.559 3.213 7.838 1.00 93.00 86 LEU A CA 1
ATOM 680 C C . LEU A 1 86 ? -9.023 2.780 7.885 1.00 93.00 86 LEU A C 1
ATOM 682 O O . LEU A 1 86 ? -9.821 3.184 7.042 1.00 93.00 86 LEU A O 1
ATOM 686 N N . ASN A 1 87 ? -9.384 1.971 8.870 1.00 90.25 87 ASN A N 1
ATOM 687 C CA . ASN A 1 87 ? -10.756 1.528 9.071 1.00 90.25 87 ASN A CA 1
ATOM 688 C C . ASN A 1 87 ? -11.090 1.685 10.552 1.00 90.25 87 ASN A C 1
ATOM 690 O O . ASN A 1 87 ? -10.345 1.233 11.419 1.00 90.25 87 ASN A O 1
ATOM 694 N N . THR A 1 88 ? -12.203 2.358 10.835 1.00 89.44 88 THR A N 1
ATOM 695 C CA . THR A 1 88 ? -12.604 2.725 12.196 1.00 89.44 88 THR A CA 1
ATOM 696 C C . THR A 1 88 ? -12.954 1.519 13.061 1.00 89.44 88 THR A C 1
ATOM 698 O O . THR A 1 88 ? -13.140 1.670 14.259 1.00 89.44 88 THR A O 1
ATOM 701 N N . ASN A 1 89 ? -13.060 0.314 12.509 1.00 89.50 89 ASN A N 1
ATOM 702 C CA . ASN A 1 89 ? -13.296 -0.902 13.285 1.00 89.50 89 ASN A CA 1
ATOM 703 C C . ASN A 1 89 ? -12.008 -1.499 13.871 1.00 89.50 89 ASN A C 1
ATOM 705 O O . ASN A 1 89 ? -12.098 -2.391 14.711 1.00 89.50 89 ASN A O 1
ATOM 709 N N . TYR A 1 90 ? -10.829 -0.998 13.485 1.00 88.62 90 TYR A N 1
ATOM 710 C CA . TYR A 1 90 ? -9.541 -1.514 13.948 1.00 88.62 90 TYR A CA 1
ATOM 711 C C . TYR A 1 90 ? -8.663 -0.408 14.545 1.00 88.62 90 TYR A C 1
ATOM 713 O O . TYR A 1 90 ? -8.671 0.737 14.102 1.00 88.62 90 TYR A O 1
ATOM 721 N N . GLU A 1 91 ? -7.865 -0.772 15.547 1.00 91.25 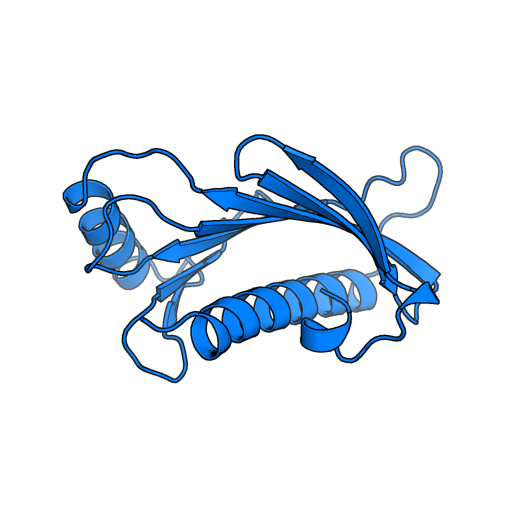91 GLU A N 1
ATOM 722 C CA . GLU A 1 91 ? -6.947 0.142 16.250 1.00 91.25 91 GLU A CA 1
ATOM 723 C C . GLU A 1 91 ? -5.650 0.415 15.477 1.00 91.25 91 GLU A C 1
ATOM 725 O O . GLU A 1 91 ? -4.930 1.366 15.770 1.00 91.25 91 GLU A O 1
ATOM 730 N N . ASN A 1 92 ? -5.330 -0.442 14.508 1.00 91.81 92 ASN A N 1
ATOM 731 C CA . ASN A 1 92 ? -4.050 -0.461 13.816 1.00 91.81 92 ASN A CA 1
ATOM 732 C C . ASN A 1 92 ? -4.279 -0.446 12.301 1.00 91.81 92 ASN A C 1
ATOM 734 O O . ASN A 1 92 ? -4.961 -1.342 11.792 1.00 91.81 92 ASN A O 1
ATOM 738 N N . PRO A 1 93 ? -3.714 0.520 11.557 1.00 93.00 93 PRO A N 1
ATOM 739 C CA . PRO A 1 93 ? -3.804 0.503 10.109 1.00 93.00 93 PRO A CA 1
ATOM 740 C C . PRO A 1 93 ? -2.907 -0.562 9.484 1.00 93.00 93 PRO A C 1
ATOM 742 O O . PRO A 1 93 ? -1.845 -0.910 10.004 1.00 93.00 93 PRO A O 1
ATOM 745 N N . ILE A 1 94 ? -3.295 -1.011 8.292 1.00 94.00 94 ILE A N 1
ATOM 746 C CA . ILE A 1 94 ? -2.399 -1.766 7.413 1.00 94.00 94 ILE A CA 1
ATOM 747 C C . ILE A 1 94 ? -1.617 -0.765 6.567 1.00 94.00 94 ILE A C 1
ATOM 749 O O . ILE A 1 94 ? -2.196 0.119 5.934 1.00 94.00 94 ILE A O 1
ATOM 753 N N . LYS A 1 95 ? -0.297 -0.917 6.522 1.00 95.06 95 LYS A N 1
ATOM 754 C CA . LYS A 1 95 ? 0.588 -0.136 5.665 1.00 95.06 95 LYS A CA 1
ATOM 755 C C . LYS A 1 95 ? 1.024 -0.957 4.470 1.00 95.06 95 LYS A C 1
ATOM 757 O O . LYS A 1 95 ? 1.561 -2.050 4.621 1.00 95.06 95 LYS A O 1
ATOM 762 N N . VAL A 1 96 ? 0.849 -0.377 3.289 1.00 96.06 96 VAL A N 1
ATOM 763 C CA . VAL A 1 96 ? 1.389 -0.889 2.029 1.00 96.06 96 VAL A CA 1
ATOM 764 C C . VAL A 1 96 ? 2.505 0.050 1.599 1.00 96.06 96 VAL A C 1
ATOM 766 O O . VAL A 1 96 ? 2.258 1.112 1.029 1.00 96.06 96 VAL A O 1
ATOM 769 N N . SER A 1 97 ? 3.738 -0.312 1.924 1.00 94.62 97 SER A N 1
ATOM 770 C CA . SER A 1 97 ? 4.937 0.417 1.520 1.00 94.62 97 SER A CA 1
ATOM 771 C C . SER A 1 97 ? 5.458 -0.073 0.177 1.00 94.62 97 SER A C 1
ATOM 773 O O . SER A 1 97 ? 5.285 -1.233 -0.191 1.00 94.62 97 SER A O 1
ATOM 775 N N . TYR A 1 98 ? 6.095 0.822 -0.561 1.00 93.38 98 TYR A N 1
ATOM 776 C CA . TYR A 1 98 ? 6.754 0.520 -1.813 1.00 93.38 98 TYR A CA 1
ATOM 777 C C . TYR A 1 98 ? 8.067 1.291 -1.903 1.00 93.38 98 TYR A C 1
ATOM 779 O O . TYR A 1 98 ? 8.158 2.467 -1.547 1.00 93.38 98 TYR A O 1
ATOM 787 N N . SER A 1 99 ? 9.102 0.628 -2.400 1.00 90.44 99 SER A N 1
ATOM 788 C CA . SER A 1 99 ? 10.382 1.264 -2.676 1.00 90.44 99 SER A CA 1
ATOM 789 C C . SER A 1 99 ? 10.965 0.745 -3.979 1.00 90.44 99 SER A C 1
ATOM 791 O O . SER A 1 99 ? 10.936 -0.446 -4.284 1.00 90.44 99 SER A O 1
ATOM 793 N N . TYR A 1 100 ? 11.497 1.673 -4.762 1.00 86.94 100 TYR A N 1
ATOM 794 C CA . TYR A 1 100 ? 12.357 1.360 -5.889 1.00 86.94 100 TYR A CA 1
ATOM 795 C C . TYR A 1 100 ? 13.785 1.674 -5.460 1.00 86.94 100 TYR A C 1
ATOM 797 O O . TYR A 1 100 ? 14.141 2.844 -5.309 1.00 86.94 100 TYR A O 1
ATOM 805 N N . LEU A 1 101 ? 14.583 0.633 -5.223 1.00 71.56 101 LEU A N 1
ATOM 806 C CA . LEU A 1 101 ? 15.996 0.783 -4.906 1.00 71.56 101 LEU A CA 1
ATOM 807 C C . LEU A 1 101 ? 16.816 0.352 -6.121 1.00 71.56 101 LEU A C 1
ATOM 809 O O . LEU A 1 101 ? 17.043 -0.832 -6.343 1.00 71.56 101 LEU A O 1
ATOM 813 N N . ASN A 1 102 ? 17.257 1.333 -6.903 1.00 76.31 102 ASN A N 1
ATOM 814 C CA . ASN A 1 102 ? 18.246 1.135 -7.954 1.00 76.31 102 ASN A CA 1
ATOM 815 C C . ASN A 1 102 ? 19.401 2.111 -7.726 1.00 76.31 102 ASN A C 1
ATOM 817 O O . ASN A 1 102 ? 19.409 3.222 -8.250 1.00 76.31 102 ASN A O 1
ATOM 821 N N . THR A 1 103 ? 20.346 1.715 -6.873 1.00 70.56 103 THR A N 1
ATOM 822 C CA . THR A 1 103 ? 21.468 2.563 -6.434 1.00 70.56 103 THR A CA 1
ATOM 823 C C . THR A 1 103 ? 22.462 2.885 -7.546 1.00 70.56 103 THR A C 1
ATOM 825 O O . THR A 1 103 ? 23.225 3.836 -7.414 1.00 70.56 103 THR A O 1
ATOM 828 N N . SER A 1 104 ? 22.467 2.105 -8.628 1.00 78.00 104 SER A N 1
ATOM 829 C CA . SER A 1 104 ? 23.479 2.180 -9.691 1.00 78.00 104 SER A CA 1
ATOM 830 C C . SER A 1 104 ? 22.881 2.363 -11.089 1.00 78.00 104 SER A C 1
ATOM 832 O O . SER A 1 104 ? 23.613 2.324 -12.073 1.00 78.00 104 SER A O 1
ATOM 834 N N . GLY A 1 105 ? 21.565 2.551 -11.195 1.00 76.88 105 GLY A N 1
ATOM 835 C CA . GLY A 1 105 ? 20.855 2.623 -12.468 1.00 76.88 105 GLY A CA 1
ATOM 836 C C . GLY A 1 105 ? 19.909 3.818 -12.569 1.00 76.88 105 GLY A C 1
ATOM 837 O O . GLY A 1 105 ? 19.885 4.690 -11.695 1.00 76.88 105 GLY A O 1
ATOM 838 N N . PRO A 1 106 ? 19.134 3.900 -13.663 1.00 85.06 106 PRO A N 1
ATOM 839 C CA . PRO A 1 106 ? 18.258 5.032 -13.899 1.00 85.06 106 PRO A CA 1
ATOM 840 C C . PRO A 1 106 ? 17.147 5.106 -12.846 1.00 85.06 106 PRO A C 1
ATOM 842 O O . PRO A 1 106 ? 16.607 4.096 -12.375 1.00 85.06 106 PRO A O 1
ATOM 845 N N . LYS A 1 107 ? 16.772 6.344 -12.511 1.00 88.69 107 LYS A N 1
ATOM 846 C CA . LYS A 1 107 ? 15.527 6.622 -11.789 1.00 88.69 107 LYS A CA 1
ATOM 847 C C . LYS A 1 107 ? 14.342 6.128 -12.620 1.00 88.69 107 LYS A C 1
ATOM 849 O O . LYS A 1 107 ? 14.425 6.071 -13.845 1.00 88.69 107 LYS A O 1
ATOM 854 N N . LEU A 1 108 ? 13.230 5.829 -11.950 1.00 89.25 108 LEU A N 1
ATOM 855 C CA . LEU A 1 108 ? 11.978 5.541 -12.644 1.00 89.25 108 LEU A CA 1
ATOM 856 C C . LEU A 1 108 ? 11.596 6.710 -13.556 1.00 89.25 108 LEU A C 1
ATOM 858 O O . LEU A 1 108 ? 11.640 7.875 -13.144 1.00 89.25 108 LEU A O 1
ATOM 862 N N . THR A 1 109 ? 11.180 6.377 -14.771 1.00 92.06 109 THR A N 1
ATOM 863 C CA . THR A 1 109 ? 10.468 7.301 -15.658 1.00 92.06 109 THR A CA 1
ATOM 864 C C . THR A 1 109 ? 9.119 7.677 -15.046 1.00 92.06 109 THR A C 1
ATOM 866 O O . THR A 1 109 ? 8.605 6.976 -14.172 1.00 92.06 109 THR A O 1
ATOM 869 N N . ASP A 1 110 ? 8.505 8.766 -15.505 1.00 91.81 110 ASP A N 1
ATOM 870 C CA . ASP A 1 110 ? 7.209 9.189 -14.960 1.00 91.81 110 ASP A CA 1
ATOM 871 C C . ASP A 1 110 ? 6.099 8.161 -15.218 1.00 91.81 110 ASP A C 1
ATOM 873 O O . ASP A 1 110 ? 5.274 7.921 -14.339 1.00 91.81 110 ASP A O 1
ATOM 877 N N . SER A 1 111 ? 6.149 7.457 -16.355 1.00 92.00 111 SER A N 1
ATOM 878 C CA . SER A 1 111 ? 5.248 6.332 -16.632 1.00 92.00 111 SER A CA 1
ATOM 879 C C . SER A 1 111 ? 5.431 5.189 -15.628 1.00 92.00 111 SER A C 1
ATOM 881 O O . SER A 1 111 ? 4.444 4.687 -15.098 1.00 92.00 111 SER A O 1
ATOM 883 N N . GLN A 1 112 ? 6.672 4.824 -15.288 1.00 92.50 112 GLN A N 1
ATOM 884 C CA . GLN A 1 112 ? 6.937 3.778 -14.293 1.00 92.50 112 GLN A CA 1
ATOM 885 C C . GLN A 1 112 ? 6.552 4.209 -12.869 1.00 92.50 112 GLN A C 1
ATOM 887 O O . GLN A 1 112 ? 6.097 3.382 -12.082 1.00 92.50 112 GLN A O 1
ATOM 892 N N . LYS A 1 113 ? 6.703 5.495 -12.518 1.00 90.56 113 LYS A N 1
ATOM 893 C CA . LYS A 1 113 ? 6.216 6.029 -11.231 1.00 90.56 113 LYS A CA 1
ATOM 894 C C . LYS A 1 113 ? 4.695 5.950 -11.134 1.00 90.56 113 LYS A C 1
ATOM 896 O O . LYS A 1 113 ? 4.175 5.584 -10.081 1.00 90.56 113 LYS A O 1
ATOM 901 N N . GLU A 1 114 ? 3.989 6.290 -12.209 1.00 89.94 114 GLU A N 1
ATOM 902 C CA . GLU A 1 114 ? 2.531 6.190 -12.247 1.00 89.94 114 GLU A CA 1
ATOM 903 C C . GLU A 1 114 ? 2.079 4.725 -12.206 1.00 89.94 114 GLU A C 1
ATOM 905 O O . GLU A 1 114 ? 1.184 4.387 -11.435 1.00 89.94 114 GLU A O 1
ATOM 910 N N . GLU A 1 115 ? 2.757 3.826 -12.926 1.00 91.81 115 GLU A N 1
ATOM 911 C CA . GLU A 1 115 ? 2.492 2.386 -12.850 1.00 91.81 115 GLU A CA 1
ATOM 912 C C . GLU A 1 115 ? 2.707 1.851 -11.425 1.00 91.81 115 GLU A C 1
ATOM 914 O O . GLU A 1 115 ? 1.852 1.149 -10.882 1.00 91.81 115 GLU A O 1
ATOM 919 N N . GLN A 1 116 ? 3.816 2.228 -10.777 1.00 91.44 116 GLN A N 1
ATOM 920 C CA . GLN A 1 116 ? 4.093 1.882 -9.384 1.00 91.44 116 GLN A CA 1
ATOM 921 C C . GLN A 1 116 ? 2.970 2.370 -8.465 1.00 91.44 116 GLN A C 1
ATOM 923 O O . GLN A 1 116 ? 2.468 1.583 -7.663 1.00 91.44 116 GLN A O 1
ATOM 928 N N . LYS A 1 117 ? 2.551 3.637 -8.598 1.00 89.81 117 LYS A N 1
ATOM 929 C CA . LYS A 1 117 ? 1.455 4.229 -7.818 1.00 89.81 117 LYS A CA 1
ATOM 930 C C . LYS A 1 117 ? 0.161 3.433 -8.001 1.00 89.81 117 LYS A C 1
ATOM 932 O O . LYS A 1 117 ? -0.435 3.013 -7.011 1.00 89.81 117 LYS A O 1
ATOM 937 N N . GLN A 1 118 ? -0.260 3.198 -9.242 1.00 90.75 118 GLN A N 1
ATOM 938 C CA . GLN A 1 118 ? -1.485 2.457 -9.551 1.00 90.75 118 GLN A CA 1
ATOM 939 C C . GLN A 1 118 ? -1.440 1.030 -9.004 1.00 90.75 118 GLN A C 1
ATOM 941 O O . GLN A 1 118 ? -2.418 0.558 -8.427 1.00 90.75 118 GLN A O 1
ATOM 946 N N . ASN A 1 119 ? -0.299 0.354 -9.120 1.00 92.69 119 ASN A N 1
ATOM 947 C CA . ASN A 1 119 ? -0.123 -0.997 -8.602 1.00 92.69 119 ASN A CA 1
ATOM 948 C C . ASN A 1 119 ? -0.171 -1.045 -7.068 1.00 92.69 119 ASN A C 1
ATOM 950 O O . ASN A 1 119 ? -0.797 -1.951 -6.521 1.00 92.69 119 ASN A O 1
ATOM 954 N N . THR A 1 120 ? 0.363 -0.044 -6.360 1.00 92.69 120 THR A N 1
ATOM 955 C CA . THR A 1 120 ? 0.181 0.062 -4.901 1.00 92.69 120 THR A CA 1
ATOM 956 C C . THR A 1 120 ? -1.301 0.181 -4.529 1.00 92.69 120 THR A C 1
ATOM 958 O O . THR A 1 120 ? -1.758 -0.485 -3.600 1.00 92.69 120 THR A O 1
ATOM 961 N N . TYR A 1 121 ? -2.080 0.967 -5.280 1.00 91.62 121 TYR A N 1
ATOM 962 C CA . TYR A 1 121 ? -3.530 1.062 -5.077 1.00 91.62 121 TYR A CA 1
ATOM 963 C C . TYR A 1 121 ? -4.266 -0.244 -5.416 1.00 91.62 121 TYR A C 1
ATOM 965 O O . TYR A 1 121 ? -5.215 -0.594 -4.716 1.00 91.62 121 TYR A O 1
ATOM 973 N N . LYS A 1 122 ? -3.843 -1.000 -6.439 1.00 92.38 122 LYS A N 1
ATOM 974 C CA . LYS A 1 122 ? -4.402 -2.337 -6.723 1.00 92.38 122 LYS A CA 1
ATOM 975 C C . LYS A 1 122 ? -4.165 -3.298 -5.561 1.00 92.38 122 LYS A C 1
ATOM 977 O O . LYS A 1 122 ? -5.104 -3.960 -5.134 1.00 92.38 122 LYS A O 1
ATOM 982 N N . ILE A 1 123 ? -2.952 -3.311 -5.002 1.00 93.88 123 ILE A N 1
ATOM 983 C CA . ILE A 1 123 ? -2.616 -4.118 -3.819 1.00 93.88 123 ILE A CA 1
ATOM 984 C C . ILE A 1 123 ? -3.508 -3.725 -2.638 1.00 93.88 123 ILE A C 1
ATOM 986 O O . ILE A 1 123 ? -4.114 -4.597 -2.023 1.00 93.88 123 ILE A O 1
ATOM 990 N N . ALA A 1 124 ? -3.631 -2.427 -2.345 1.00 92.62 124 ALA A N 1
ATOM 991 C CA . ALA A 1 124 ? -4.477 -1.943 -1.256 1.00 92.62 124 ALA A CA 1
ATOM 992 C C . ALA A 1 124 ? -5.942 -2.375 -1.424 1.00 92.62 124 ALA A C 1
ATOM 994 O O . ALA A 1 124 ? -6.525 -2.931 -0.498 1.00 92.62 124 ALA A O 1
ATOM 995 N N . ASN A 1 125 ? -6.523 -2.177 -2.610 1.00 90.69 125 ASN A N 1
ATOM 996 C CA . ASN A 1 125 ? -7.906 -2.575 -2.875 1.00 90.69 125 ASN A CA 1
ATOM 997 C C . ASN A 1 125 ? -8.096 -4.093 -2.812 1.00 90.69 125 ASN A C 1
ATOM 999 O O . ASN A 1 125 ? -9.073 -4.546 -2.231 1.00 90.69 125 ASN A O 1
ATOM 1003 N N . TYR A 1 126 ? -7.147 -4.876 -3.333 1.00 91.81 126 TYR A N 1
ATOM 1004 C CA . TYR A 1 126 ? -7.185 -6.330 -3.207 1.00 91.81 126 TYR A CA 1
ATOM 1005 C C . TYR A 1 126 ? -7.213 -6.765 -1.738 1.00 91.81 126 TYR A C 1
ATOM 1007 O O . TYR A 1 126 ? -8.021 -7.610 -1.371 1.00 91.81 126 TYR A O 1
ATOM 1015 N N . LEU A 1 127 ? -6.370 -6.176 -0.881 1.00 90.62 127 LEU A N 1
ATOM 1016 C CA . LEU A 1 127 ? -6.359 -6.500 0.549 1.00 90.62 127 LEU A CA 1
ATOM 1017 C C . LEU A 1 127 ? -7.703 -6.183 1.212 1.00 90.62 127 LEU A C 1
ATOM 1019 O O . LEU A 1 127 ? -8.208 -6.994 1.981 1.00 90.62 127 LEU A O 1
ATOM 1023 N N . ILE A 1 128 ? -8.283 -5.026 0.890 1.00 89.50 128 ILE A N 1
ATOM 1024 C CA . ILE A 1 128 ? -9.589 -4.612 1.410 1.00 89.50 128 ILE A CA 1
ATOM 1025 C C . ILE A 1 128 ? -10.675 -5.584 0.946 1.00 89.50 128 ILE A C 1
ATOM 1027 O O . ILE A 1 128 ? -11.448 -6.070 1.760 1.00 89.50 128 ILE A O 1
ATOM 1031 N N . ASP A 1 129 ? -10.732 -5.902 -0.344 1.00 87.44 129 ASP A N 1
ATOM 1032 C CA . ASP A 1 129 ? -11.793 -6.744 -0.895 1.00 87.44 129 ASP A CA 1
ATOM 1033 C C . ASP A 1 129 ? -11.675 -8.208 -0.459 1.00 87.44 129 ASP A C 1
ATOM 1035 O O . ASP A 1 129 ? -12.684 -8.840 -0.155 1.00 87.44 129 ASP A O 1
ATOM 1039 N N . HIS A 1 130 ? -10.455 -8.739 -0.387 1.00 86.94 130 HIS A N 1
ATOM 1040 C CA . HIS A 1 130 ? -10.213 -10.152 -0.108 1.00 86.94 130 HIS A CA 1
ATOM 1041 C C . HIS A 1 130 ? -10.234 -10.488 1.391 1.00 86.94 130 HIS A C 1
ATOM 1043 O O . HIS A 1 130 ? -10.525 -11.624 1.762 1.00 86.94 130 HIS A O 1
ATOM 1049 N N . TYR A 1 131 ? -9.936 -9.517 2.261 1.00 80.06 131 TYR A N 1
ATOM 1050 C CA . TYR A 1 131 ? -9.860 -9.728 3.712 1.00 80.06 131 TYR A CA 1
ATOM 1051 C C . TYR A 1 131 ? -10.875 -8.909 4.516 1.00 80.06 131 TYR A C 1
ATOM 1053 O O . TYR A 1 131 ? -10.742 -8.825 5.736 1.00 80.06 131 TYR A O 1
ATOM 1061 N N . LYS A 1 132 ? -11.911 -8.366 3.861 1.00 66.31 132 LYS A N 1
ATOM 1062 C CA . LYS A 1 132 ? -13.129 -7.861 4.515 1.00 66.31 132 LYS A CA 1
ATOM 1063 C C . LYS A 1 132 ? -13.668 -8.910 5.485 1.00 66.31 132 LYS A C 1
ATOM 1065 O O . LYS A 1 132 ? -14.201 -9.935 5.061 1.00 66.31 132 LYS A O 1
ATOM 1070 N N . LYS A 1 133 ? -13.514 -8.662 6.780 1.00 53.31 133 LYS A N 1
ATOM 1071 C CA . LYS A 1 133 ? -14.172 -9.417 7.845 1.00 53.31 133 LYS A CA 1
ATOM 1072 C C . LYS A 1 133 ? -14.782 -8.456 8.841 1.00 53.31 133 LYS A C 1
ATOM 1074 O O . LYS A 1 133 ? -14.004 -7.674 9.432 1.00 53.31 133 LYS A O 1
#